Protein AF-A0A7H4M7G1-F1 (afdb_monomer_lite)

Structure (mmCIF, N/CA/C/O backbone):
data_AF-A0A7H4M7G1-F1
#
_entry.id   AF-A0A7H4M7G1-F1
#
loop_
_atom_site.group_PDB
_atom_site.id
_atom_site.type_symbol
_atom_site.label_atom_id
_atom_site.label_alt_id
_atom_site.label_comp_id
_atom_si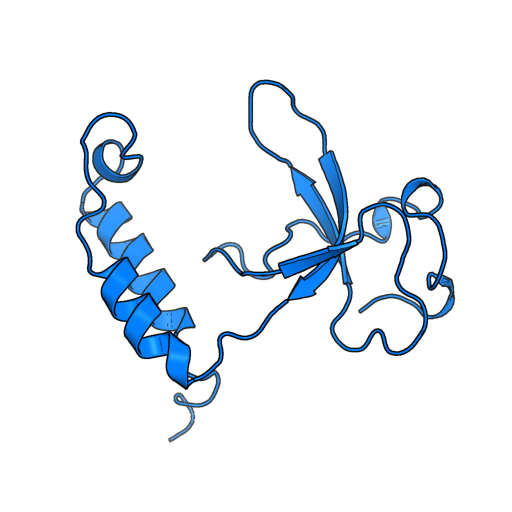te.label_asym_id
_atom_site.label_entity_id
_atom_site.label_seq_id
_atom_site.pdbx_PDB_ins_code
_atom_site.Cartn_x
_atom_site.Cartn_y
_atom_site.Cartn_z
_atom_site.occupancy
_atom_site.B_iso_or_equiv
_atom_site.auth_seq_id
_atom_site.auth_comp_id
_atom_site.auth_asym_id
_atom_site.auth_atom_id
_atom_site.pdbx_PDB_model_num
ATOM 1 N N . MET A 1 1 ? -8.731 -7.956 4.215 1.00 73.31 1 MET A N 1
ATOM 2 C CA . MET A 1 1 ? -10.017 -7.227 4.312 1.00 73.31 1 MET A CA 1
ATOM 3 C C . MET A 1 1 ? -10.217 -6.883 5.773 1.00 73.31 1 MET A C 1
ATOM 5 O O . MET A 1 1 ? -9.963 -7.746 6.606 1.00 73.31 1 MET A O 1
ATOM 9 N N . ILE A 1 2 ? -10.592 -5.646 6.093 1.00 82.50 2 ILE A N 1
ATOM 10 C CA . ILE A 1 2 ? -10.771 -5.217 7.488 1.00 82.50 2 ILE A CA 1
ATOM 11 C C . ILE A 1 2 ? -12.051 -5.833 8.062 1.00 82.50 2 ILE A C 1
ATOM 13 O O . ILE A 1 2 ? -13.092 -5.819 7.412 1.00 82.50 2 ILE A O 1
ATOM 17 N N . ALA A 1 3 ? -11.979 -6.382 9.275 1.00 83.50 3 ALA A N 1
ATOM 18 C CA . ALA A 1 3 ? -13.158 -6.924 9.942 1.00 83.50 3 ALA A CA 1
ATOM 19 C C . ALA A 1 3 ? -14.163 -5.801 10.293 1.00 83.50 3 ALA A C 1
ATOM 21 O O . ALA A 1 3 ? -13.731 -4.761 10.800 1.00 83.50 3 ALA A O 1
ATOM 22 N N . PRO A 1 4 ? -15.490 -6.018 10.149 1.00 78.19 4 PRO A N 1
ATOM 23 C CA . PRO A 1 4 ? -16.509 -4.989 10.389 1.00 78.19 4 PRO A CA 1
ATOM 24 C C . PRO A 1 4 ? -16.424 -4.289 11.753 1.00 78.19 4 PRO A C 1
ATOM 26 O O . PRO A 1 4 ? -16.718 -3.106 11.884 1.00 78.19 4 PRO A O 1
ATOM 29 N N . GLY A 1 5 ? -15.980 -5.003 12.789 1.00 82.56 5 GLY A N 1
ATOM 30 C CA . GLY A 1 5 ? -15.823 -4.453 14.137 1.00 82.56 5 GLY A CA 1
ATOM 31 C C . GLY A 1 5 ? -14.620 -3.524 14.331 1.00 82.56 5 GLY A C 1
ATOM 32 O O . GLY A 1 5 ? -14.398 -3.091 15.459 1.00 82.56 5 GLY A O 1
ATOM 33 N N . GLN A 1 6 ? -13.817 -3.259 13.296 1.00 83.62 6 GLN A N 1
ATOM 34 C CA . GLN A 1 6 ? -12.624 -2.405 13.378 1.00 83.62 6 GLN A CA 1
ATOM 35 C C . GLN A 1 6 ? -12.808 -1.027 12.722 1.00 83.62 6 GLN A C 1
ATOM 37 O O . GLN A 1 6 ? -11.956 -0.164 12.906 1.00 83.62 6 GLN A O 1
ATOM 42 N N . HIS A 1 7 ? -13.900 -0.788 11.986 1.00 87.88 7 HIS A N 1
ATOM 43 C CA . HIS A 1 7 ? -14.153 0.510 11.347 1.00 87.88 7 HIS A CA 1
ATOM 44 C C . HIS A 1 7 ? -14.235 1.649 12.365 1.00 87.88 7 HIS A C 1
ATOM 46 O O . HIS A 1 7 ? -14.811 1.493 13.441 1.00 87.88 7 HIS A O 1
ATOM 52 N N . GLY A 1 8 ? -13.633 2.791 12.029 1.00 88.88 8 GLY A N 1
ATOM 53 C CA . GLY A 1 8 ? -13.625 3.989 12.866 1.00 88.88 8 GLY A CA 1
ATOM 54 C C . GLY A 1 8 ? -12.721 3.925 14.096 1.00 88.88 8 GLY A C 1
ATOM 55 O O . GLY A 1 8 ? -12.558 4.944 14.764 1.00 88.88 8 GLY A O 1
ATOM 56 N N . LYS A 1 9 ? -12.118 2.772 14.412 1.00 92.50 9 LYS A N 1
ATOM 57 C CA . LYS A 1 9 ? -11.200 2.658 15.552 1.00 92.50 9 LYS A CA 1
ATOM 58 C C . LYS A 1 9 ? -9.874 3.345 15.277 1.00 92.50 9 LYS A C 1
ATOM 60 O O . LYS A 1 9 ? -9.424 3.374 14.129 1.00 92.50 9 LYS A O 1
ATOM 65 N N . ASN A 1 10 ? -9.222 3.824 16.336 1.00 95.00 10 ASN A N 1
ATOM 66 C CA . ASN A 1 10 ? -7.821 4.210 16.235 1.00 95.00 10 ASN A CA 1
ATOM 67 C C . ASN A 1 10 ? -6.973 2.965 16.000 1.00 95.00 10 ASN A C 1
ATOM 69 O O . ASN A 1 10 ? -7.229 1.915 16.589 1.00 95.00 10 ASN A O 1
ATOM 73 N N . LEU A 1 11 ? -5.945 3.093 15.171 1.00 93.31 11 LEU A N 1
ATOM 74 C CA . LEU A 1 11 ? -5.077 1.965 14.838 1.00 93.31 11 LEU A CA 1
ATOM 75 C C . LEU A 1 11 ? -4.344 1.419 16.066 1.00 93.31 11 LEU A C 1
ATOM 77 O O . LEU A 1 11 ? -4.256 0.208 16.213 1.00 93.31 11 LEU A O 1
ATOM 81 N N . GLN A 1 12 ? -3.934 2.299 16.984 1.00 92.31 12 GLN A N 1
ATOM 82 C CA . GLN A 1 12 ? -3.284 1.930 18.249 1.00 92.31 12 GLN A CA 1
ATOM 83 C C . GLN A 1 12 ? -4.154 1.045 19.164 1.00 92.31 12 GLN A C 1
ATOM 85 O O . GLN A 1 12 ? -3.631 0.371 20.045 1.00 92.31 12 GLN A O 1
ATOM 90 N N . ASP A 1 13 ? -5.480 1.066 18.978 1.00 94.25 13 ASP A N 1
ATOM 91 C CA . ASP A 1 13 ? -6.429 0.282 19.778 1.00 94.25 13 ASP A CA 1
ATOM 92 C C . ASP A 1 13 ? -6.697 -1.101 19.148 1.00 94.25 13 ASP A C 1
ATOM 94 O O . ASP A 1 13 ? -7.457 -1.911 19.692 1.00 94.25 13 ASP A O 1
ATOM 98 N N . ILE A 1 14 ? -6.127 -1.372 17.969 1.00 92.75 14 ILE A N 1
ATOM 99 C CA . ILE A 1 14 ? -6.297 -2.624 17.237 1.00 92.75 14 ILE A CA 1
ATOM 100 C C . ILE A 1 14 ? -5.107 -3.541 17.548 1.00 92.75 14 ILE A C 1
ATOM 102 O O . ILE A 1 14 ? -3.962 -3.114 17.423 1.00 92.75 14 ILE A O 1
ATOM 106 N N . PRO A 1 15 ? -5.343 -4.813 17.916 1.00 91.75 15 PRO A N 1
ATOM 107 C CA . PRO A 1 15 ? -4.256 -5.750 18.172 1.00 91.75 15 PRO A CA 1
ATOM 108 C C . PRO A 1 15 ? -3.362 -5.968 16.943 1.00 91.75 15 PRO A C 1
ATOM 110 O O . PRO A 1 15 ? -3.867 -6.117 15.830 1.00 91.75 15 PRO A O 1
ATOM 113 N N . GLU A 1 16 ? -2.049 -6.063 17.154 1.00 89.62 16 GLU A N 1
ATOM 114 C CA . GLU A 1 16 ? -1.039 -6.194 16.089 1.00 89.62 16 GLU A CA 1
ATOM 115 C C . GLU A 1 16 ? -1.292 -7.388 15.160 1.00 89.62 16 GLU A C 1
ATOM 117 O O . GLU A 1 16 ? -1.105 -7.286 13.952 1.00 89.62 16 GLU A O 1
ATOM 122 N N . GLN A 1 17 ? -1.827 -8.495 15.683 1.00 90.81 17 GLN A N 1
ATOM 123 C CA . GLN A 1 17 ? -2.177 -9.680 14.891 1.00 90.81 17 GLN A CA 1
ATOM 124 C C . GLN A 1 17 ? -3.283 -9.444 13.848 1.00 90.81 17 GLN A C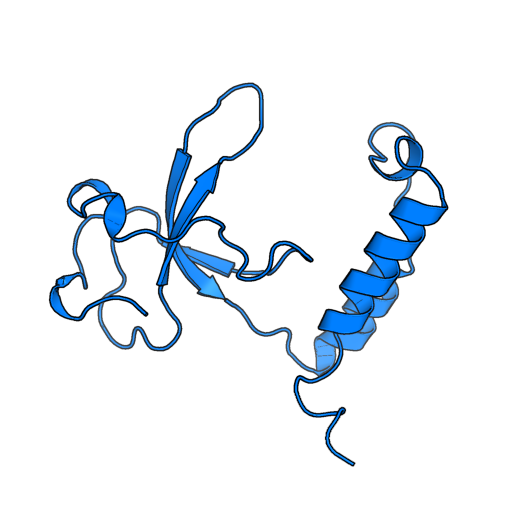 1
ATOM 126 O O . GLN A 1 17 ? -3.571 -10.328 13.045 1.00 90.81 17 GLN A O 1
ATOM 131 N N . CYS A 1 18 ? -3.965 -8.296 13.888 1.00 91.56 18 CYS A N 1
ATOM 132 C CA . CYS A 1 18 ? -4.926 -7.902 12.862 1.00 91.56 18 CYS A CA 1
ATOM 133 C C . CYS A 1 18 ? -4.267 -7.223 11.652 1.00 91.56 18 CYS A C 1
ATOM 135 O O . CYS A 1 18 ? -4.978 -6.951 10.684 1.00 91.56 18 CYS A O 1
ATOM 137 N N . PHE A 1 19 ? -2.967 -6.921 11.707 1.00 92.19 19 PHE A N 1
ATOM 138 C CA . PHE A 1 19 ? -2.228 -6.245 10.647 1.00 92.19 19 PHE A CA 1
ATOM 139 C C . PHE A 1 19 ? -1.404 -7.250 9.844 1.00 92.19 19 PHE A C 1
ATOM 141 O O . PHE A 1 19 ? -0.581 -7.981 10.391 1.00 92.19 19 PHE A O 1
ATOM 148 N N . ASP A 1 20 ? -1.598 -7.245 8.527 1.00 90.88 20 ASP A N 1
ATOM 149 C CA . ASP A 1 20 ? -0.749 -8.002 7.610 1.00 90.88 20 ASP A CA 1
ATOM 150 C C . ASP A 1 20 ? 0.578 -7.255 7.396 1.00 90.88 20 ASP A C 1
ATOM 152 O O . ASP A 1 20 ? 0.605 -6.023 7.355 1.00 90.88 20 ASP A O 1
ATOM 156 N N . TYR A 1 21 ? 1.688 -7.971 7.222 1.00 87.69 21 TYR A N 1
ATOM 157 C CA . TYR A 1 21 ? 2.959 -7.321 6.894 1.00 87.69 21 TYR A CA 1
ATOM 158 C C . TYR A 1 21 ? 2.963 -6.784 5.455 1.00 87.69 21 TYR A C 1
ATOM 160 O O . TYR A 1 21 ? 2.416 -7.413 4.548 1.00 87.69 21 TYR A O 1
ATOM 168 N N . GLY A 1 22 ? 3.612 -5.637 5.255 1.00 86.94 22 GLY A N 1
ATOM 169 C CA . GLY A 1 22 ? 3.816 -5.002 3.958 1.00 86.94 22 GLY A CA 1
ATOM 170 C C . GLY A 1 22 ? 2.667 -4.077 3.572 1.00 86.94 22 GLY A C 1
ATOM 171 O O . GLY A 1 22 ? 1.499 -4.448 3.701 1.00 86.94 22 GLY A O 1
ATOM 172 N N . PHE A 1 23 ? 2.962 -2.876 3.068 1.00 86.69 23 PHE A N 1
ATOM 173 C CA . PHE A 1 23 ? 1.962 -2.008 2.411 1.00 86.69 23 PHE A CA 1
ATOM 174 C C . PHE A 1 23 ? 1.666 -2.443 0.974 1.00 86.69 23 PHE A C 1
ATOM 176 O O . PHE A 1 23 ? 0.544 -2.256 0.493 1.00 86.69 23 PHE A O 1
ATOM 183 N N . ASP A 1 24 ? 2.590 -3.183 0.379 1.00 79.62 24 ASP A N 1
ATOM 184 C CA . ASP A 1 24 ? 2.424 -3.867 -0.895 1.00 79.62 24 ASP A CA 1
ATOM 185 C C . ASP A 1 24 ? 1.960 -5.310 -0.654 1.00 79.62 24 ASP A C 1
ATOM 187 O O . ASP A 1 24 ? 2.296 -5.926 0.359 1.00 79.62 24 ASP A O 1
ATOM 191 N N . ARG A 1 25 ? 1.126 -5.859 -1.546 1.00 68.50 25 ARG A N 1
ATOM 192 C CA . ARG A 1 25 ? 0.574 -7.220 -1.370 1.00 68.50 25 ARG A CA 1
ATOM 193 C C . ARG A 1 25 ? 1.496 -8.345 -1.825 1.00 68.50 25 ARG A C 1
ATOM 195 O O . ARG A 1 25 ? 1.218 -9.497 -1.501 1.00 68.50 25 ARG A O 1
ATOM 202 N N . GLU A 1 26 ? 2.515 -8.048 -2.620 1.00 62.50 26 GLU A N 1
ATOM 203 C CA . GLU A 1 26 ? 3.450 -9.052 -3.117 1.00 62.50 26 GLU A CA 1
ATOM 204 C C . GLU A 1 26 ? 4.878 -8.585 -2.858 1.00 62.50 26 GLU A C 1
ATOM 206 O O . GLU A 1 26 ? 5.216 -7.464 -3.227 1.00 62.50 26 GLU A O 1
ATOM 211 N N . ASP A 1 27 ? 5.722 -9.481 -2.328 1.00 56.12 27 ASP A N 1
ATOM 212 C CA . ASP A 1 27 ? 7.176 -9.309 -2.098 1.00 56.12 27 ASP A CA 1
ATOM 213 C C . ASP A 1 27 ? 7.987 -9.051 -3.380 1.00 56.12 27 ASP A C 1
ATOM 215 O O . ASP A 1 27 ? 9.195 -9.273 -3.444 1.00 56.12 27 ASP A O 1
ATOM 219 N N . ARG A 1 28 ? 7.310 -8.676 -4.461 1.00 52.84 28 ARG A N 1
ATOM 220 C CA . ARG A 1 28 ? 7.891 -8.564 -5.779 1.00 52.84 28 ARG A CA 1
ATOM 221 C C . ARG A 1 28 ? 8.042 -7.104 -6.182 1.00 52.84 28 ARG A C 1
ATOM 223 O O . ARG A 1 28 ? 9.137 -6.779 -6.607 1.00 52.84 28 ARG A O 1
ATOM 230 N N . TRP A 1 29 ? 7.045 -6.219 -6.012 1.00 57.44 29 TRP A N 1
ATOM 231 C CA . TRP A 1 29 ? 7.092 -4.867 -6.613 1.00 57.44 29 TRP A CA 1
ATOM 232 C C . TRP A 1 29 ? 6.343 -3.788 -5.808 1.00 57.44 29 TRP A C 1
ATOM 234 O O . TRP A 1 29 ? 5.322 -4.110 -5.202 1.00 57.44 29 TRP A O 1
ATOM 244 N N . PRO A 1 30 ? 6.789 -2.514 -5.863 1.00 63.69 30 PRO A N 1
ATOM 245 C CA . PRO A 1 30 ? 6.148 -1.404 -5.156 1.00 63.69 30 PRO A CA 1
ATOM 246 C C . PRO A 1 30 ? 4.763 -1.071 -5.732 1.00 63.69 30 PRO A C 1
ATOM 248 O O . PRO A 1 30 ? 4.584 -1.006 -6.953 1.00 63.69 30 PRO A O 1
ATOM 251 N N . GLU A 1 31 ? 3.793 -0.809 -4.858 1.00 73.75 31 GLU A N 1
ATOM 252 C CA . GLU A 1 31 ? 2.422 -0.429 -5.195 1.00 73.75 31 GLU A CA 1
ATOM 253 C C . GLU A 1 31 ? 2.100 0.970 -4.642 1.00 73.75 31 GLU A C 1
ATOM 255 O O . GLU A 1 31 ? 2.579 1.393 -3.590 1.00 73.75 31 GLU A O 1
ATOM 260 N N . LEU A 1 32 ? 1.274 1.736 -5.364 1.00 78.69 32 LEU A N 1
ATOM 261 C CA . LEU A 1 32 ? 0.756 2.991 -4.825 1.00 78.69 32 LEU A CA 1
ATOM 262 C C . LEU A 1 32 ? -0.421 2.681 -3.898 1.00 78.69 32 LEU A C 1
ATOM 264 O O . LEU A 1 32 ? -1.390 2.045 -4.312 1.00 78.69 32 LEU A O 1
ATOM 268 N N . VAL A 1 33 ? -0.378 3.191 -2.668 1.00 86.19 33 VAL A N 1
ATOM 269 C CA . VAL A 1 33 ? -1.440 2.982 -1.677 1.00 86.19 33 VAL A CA 1
ATOM 270 C C . VAL A 1 33 ? -1.938 4.303 -1.094 1.00 86.19 33 VAL A C 1
ATOM 272 O O . VAL A 1 33 ? -1.171 5.248 -0.910 1.00 86.19 33 VAL A O 1
ATOM 275 N N . LEU A 1 34 ? -3.226 4.365 -0.751 1.00 88.88 34 LEU A N 1
ATOM 276 C CA . LEU A 1 34 ? -3.725 5.330 0.230 1.00 88.88 34 LEU A CA 1
ATOM 277 C C . LEU A 1 34 ? -3.571 4.723 1.617 1.00 88.88 34 LEU A C 1
ATOM 279 O O . LEU A 1 34 ? -4.044 3.614 1.844 1.00 88.88 34 LEU A O 1
ATOM 283 N N . ALA A 1 35 ? -2.959 5.456 2.543 1.00 90.69 35 ALA A N 1
ATOM 284 C CA . ALA A 1 35 ? -2.770 5.020 3.920 1.00 90.69 35 ALA A CA 1
ATOM 285 C C . ALA A 1 35 ? -3.477 5.981 4.884 1.00 90.69 35 ALA A C 1
ATOM 287 O O . ALA A 1 35 ? -3.179 7.174 4.917 1.00 90.69 35 ALA A O 1
ATOM 288 N N . SER A 1 36 ? -4.401 5.454 5.685 1.00 92.25 36 SER A N 1
ATOM 289 C CA . SER A 1 36 ? -4.914 6.130 6.875 1.00 92.25 36 SER A CA 1
ATOM 290 C C . SER A 1 36 ? -4.134 5.634 8.081 1.00 92.25 36 SER A C 1
ATOM 292 O O . SER A 1 36 ? -4.078 4.431 8.326 1.00 92.25 36 SER A O 1
ATOM 294 N N . THR A 1 37 ? -3.529 6.557 8.820 1.00 91.56 37 THR A N 1
ATOM 295 C CA . THR A 1 37 ? -2.493 6.263 9.826 1.00 91.56 37 THR A CA 1
ATOM 296 C C . THR A 1 37 ? -2.942 6.532 11.257 1.00 91.56 37 THR A C 1
ATOM 298 O O . THR A 1 37 ? -2.194 6.306 12.201 1.00 91.56 37 THR A O 1
ATOM 301 N N . VAL A 1 38 ? -4.169 7.025 11.427 1.00 93.00 38 VAL A N 1
ATOM 302 C CA . VAL A 1 38 ? -4.731 7.366 12.739 1.00 93.00 38 VAL A CA 1
ATOM 303 C C . VAL A 1 38 ? -5.916 6.466 13.043 1.00 93.00 38 VAL A C 1
ATOM 305 O O . VAL A 1 38 ? -5.951 5.819 14.086 1.00 93.00 38 VAL A O 1
ATOM 308 N N . THR A 1 39 ? -6.869 6.383 12.114 1.00 94.38 39 THR A N 1
ATOM 309 C CA . THR A 1 39 ? -8.093 5.595 12.272 1.00 94.38 39 THR A CA 1
ATOM 310 C C . THR A 1 39 ? -8.363 4.711 11.066 1.00 94.38 39 THR A C 1
ATOM 312 O O . THR A 1 39 ? -7.954 5.009 9.940 1.00 94.38 39 THR A O 1
ATOM 315 N N . VAL A 1 40 ? -9.102 3.629 11.284 1.00 92.50 40 VAL A N 1
ATOM 316 C CA . VAL A 1 40 ? -9.702 2.865 10.190 1.00 92.50 40 VAL A CA 1
ATOM 317 C C . VAL A 1 40 ? -10.811 3.711 9.557 1.00 92.50 40 VAL A C 1
ATOM 319 O O . VAL A 1 40 ? -11.709 4.143 10.284 1.00 92.50 40 VAL A O 1
ATOM 322 N N . PRO A 1 41 ? -10.807 3.932 8.230 1.00 90.44 41 PRO A N 1
ATOM 323 C CA . PRO A 1 41 ? -11.854 4.699 7.566 1.00 90.44 41 PRO A CA 1
ATOM 324 C C . PRO A 1 41 ? -13.259 4.171 7.871 1.00 90.44 41 PRO A C 1
ATOM 326 O O . PRO A 1 41 ? -13.496 2.961 7.929 1.00 90.44 41 PRO A O 1
ATOM 329 N N . ASN A 1 42 ? -14.196 5.103 8.042 1.00 86.25 42 ASN A N 1
ATOM 330 C CA . ASN A 1 42 ? -15.621 4.808 8.148 1.00 86.25 42 ASN A CA 1
ATOM 331 C C . ASN A 1 42 ? -16.246 4.680 6.750 1.00 86.25 42 ASN A C 1
ATOM 333 O O . ASN A 1 42 ? -15.858 5.394 5.827 1.00 86.25 42 ASN A O 1
ATOM 337 N N . GLY A 1 43 ? -17.266 3.830 6.610 1.00 79.25 43 GLY A N 1
ATOM 338 C CA . GLY A 1 43 ? -18.042 3.697 5.371 1.00 79.25 43 GLY A CA 1
ATOM 339 C C . GLY A 1 43 ? -17.607 2.520 4.497 1.00 79.25 43 GLY A C 1
ATOM 340 O O . GLY A 1 43 ? -17.349 1.435 5.016 1.00 79.25 43 GLY A O 1
ATOM 341 N N . ASN A 1 44 ? -17.581 2.711 3.170 1.00 75.50 44 ASN A N 1
ATOM 342 C CA . ASN A 1 44 ? -17.182 1.648 2.247 1.00 75.50 44 ASN A CA 1
ATOM 343 C C . ASN A 1 44 ? -15.675 1.387 2.366 1.00 75.50 44 ASN A C 1
ATOM 345 O O . ASN A 1 44 ? -14.852 2.205 1.954 1.00 75.50 44 ASN A O 1
ATOM 349 N N . THR A 1 45 ? -15.340 0.232 2.926 1.00 77.88 45 THR A N 1
ATOM 350 C CA . THR A 1 45 ? -13.965 -0.227 3.132 1.00 77.88 45 THR A CA 1
ATOM 351 C C . THR A 1 45 ? -13.602 -1.400 2.229 1.00 77.88 45 THR A C 1
ATOM 353 O O . THR A 1 45 ? -12.601 -2.081 2.465 1.00 77.88 45 THR A O 1
ATOM 356 N N . ASP A 1 46 ? -14.371 -1.619 1.161 1.00 82.31 46 ASP A N 1
ATOM 357 C CA . ASP A 1 46 ? -14.030 -2.587 0.128 1.00 82.31 46 ASP A CA 1
ATOM 358 C C . ASP A 1 46 ? -12.617 -2.309 -0.398 1.00 82.31 46 ASP A C 1
ATOM 360 O O . ASP A 1 46 ? -12.267 -1.191 -0.778 1.00 82.31 46 ASP A O 1
ATOM 364 N N . GLY A 1 47 ? -11.772 -3.339 -0.366 1.00 85.31 47 GLY A N 1
ATOM 365 C CA . GLY A 1 47 ? -10.369 -3.247 -0.772 1.00 85.31 47 GLY A CA 1
ATOM 366 C C . GLY A 1 47 ? -9.406 -2.716 0.295 1.00 85.31 47 GLY A C 1
ATOM 367 O O . GLY A 1 47 ? -8.202 -2.927 0.148 1.00 85.31 47 GLY A O 1
ATOM 368 N N . TRP A 1 48 ? -9.890 -2.118 1.391 1.00 91.81 48 TRP A N 1
ATOM 369 C CA . TRP A 1 48 ? -9.025 -1.723 2.502 1.00 91.81 48 TRP A CA 1
ATOM 370 C C . TRP A 1 48 ? -8.543 -2.944 3.294 1.00 91.81 48 TRP A C 1
ATOM 372 O O . TRP A 1 48 ? -9.228 -3.970 3.444 1.00 91.81 48 TRP A O 1
ATOM 382 N N . ARG A 1 49 ? -7.350 -2.816 3.863 1.00 92.75 49 ARG A N 1
ATOM 383 C CA . ARG A 1 49 ? -6.763 -3.790 4.786 1.00 92.75 49 ARG A CA 1
ATOM 384 C C . ARG A 1 49 ? -5.967 -3.088 5.874 1.00 92.75 49 ARG A C 1
ATOM 386 O O . ARG A 1 49 ? -5.570 -1.943 5.706 1.00 92.75 49 ARG A O 1
ATOM 393 N N . LEU A 1 50 ? -5.737 -3.786 6.974 1.00 93.94 50 LEU A N 1
ATOM 394 C CA . LEU A 1 50 ? -4.812 -3.350 8.009 1.00 93.94 50 LEU A CA 1
ATOM 395 C C . LEU A 1 50 ? -3.429 -3.878 7.648 1.00 93.94 50 LEU A C 1
ATOM 397 O O . LEU A 1 50 ? -3.290 -5.057 7.323 1.00 93.94 50 LEU A O 1
ATOM 401 N N . ALA A 1 51 ? -2.436 -3.001 7.657 1.00 93.06 51 ALA A N 1
ATOM 402 C CA . ALA A 1 51 ? -1.078 -3.336 7.280 1.00 93.06 51 ALA A CA 1
ATOM 403 C C . ALA A 1 51 ? -0.060 -2.723 8.239 1.00 93.06 51 ALA A C 1
ATOM 405 O O . ALA A 1 51 ? -0.263 -1.608 8.724 1.00 93.06 51 ALA A O 1
ATOM 406 N N . THR A 1 52 ? 1.038 -3.430 8.473 1.00 92.31 52 THR A N 1
ATOM 407 C CA . THR A 1 52 ? 2.228 -2.897 9.137 1.00 92.31 52 THR A CA 1
ATOM 408 C C . THR A 1 52 ? 3.402 -2.918 8.166 1.00 92.31 52 THR A C 1
ATOM 410 O O . THR A 1 52 ? 3.594 -3.891 7.438 1.00 92.31 52 THR A O 1
ATOM 413 N N . GLN A 1 53 ? 4.177 -1.840 8.122 1.00 87.00 53 GLN A N 1
ATOM 414 C CA . GLN A 1 53 ? 5.381 -1.748 7.304 1.00 87.00 53 GLN A CA 1
ATOM 415 C C . GLN A 1 53 ? 6.570 -1.395 8.186 1.00 87.00 53 GLN A C 1
ATOM 417 O O . GLN A 1 53 ? 6.532 -0.422 8.941 1.00 87.00 53 GLN A O 1
ATOM 422 N N . SER A 1 54 ? 7.660 -2.147 8.045 1.00 81.94 54 SER A N 1
ATOM 423 C CA . SER A 1 54 ? 8.954 -1.703 8.554 1.00 81.94 54 SER A CA 1
ATOM 424 C C . SER A 1 54 ? 9.513 -0.666 7.583 1.00 81.94 54 SER A C 1
ATOM 426 O O . SER A 1 54 ? 9.880 -0.994 6.452 1.00 81.94 54 SER A O 1
ATOM 428 N N . CYS A 1 55 ? 9.567 0.592 8.007 1.00 72.12 55 CYS A N 1
ATOM 429 C CA . CYS A 1 55 ? 10.261 1.640 7.270 1.00 72.12 55 CYS A CA 1
ATOM 430 C C . CYS A 1 55 ? 11.758 1.523 7.592 1.00 72.12 55 CYS A C 1
ATOM 432 O O . CYS A 1 55 ? 12.228 2.046 8.601 1.00 72.12 55 CYS A O 1
ATOM 434 N N . GLY A 1 56 ? 12.501 0.760 6.787 1.00 56.38 56 GLY A N 1
ATOM 435 C CA . GLY A 1 56 ? 13.940 0.568 6.987 1.00 56.38 56 GLY A CA 1
ATOM 436 C C . GLY A 1 56 ? 14.714 1.887 6.857 1.00 56.38 56 GLY A C 1
ATOM 437 O O . GLY A 1 56 ? 14.643 2.548 5.825 1.00 56.38 56 GLY A O 1
ATOM 438 N N . GLY A 1 57 ? 15.452 2.271 7.906 1.00 59.53 57 GLY A N 1
ATOM 439 C CA . GLY A 1 57 ? 16.251 3.500 7.982 1.00 59.53 57 GLY A CA 1
ATOM 440 C C . GLY A 1 57 ? 16.790 3.761 9.398 1.00 59.53 57 GLY A C 1
ATOM 441 O O . GLY A 1 57 ? 16.601 2.949 10.300 1.00 59.53 57 GLY A O 1
ATOM 442 N N . PHE A 1 58 ? 17.452 4.906 9.614 1.00 45.66 58 PHE A N 1
ATOM 443 C CA . PHE A 1 58 ? 18.056 5.285 10.911 1.00 45.66 58 PHE A CA 1
ATOM 444 C C . PHE A 1 58 ? 17.042 5.461 12.062 1.00 45.66 58 PHE A C 1
ATOM 446 O O . PHE A 1 58 ? 17.432 5.498 13.226 1.00 45.66 58 PHE A O 1
ATOM 453 N N . SER A 1 59 ? 15.747 5.547 11.753 1.00 46.28 59 SER A N 1
ATOM 454 C CA . SER A 1 59 ? 14.645 5.571 12.716 1.00 46.28 59 SER A CA 1
ATOM 455 C C . SER A 1 59 ? 13.721 4.385 12.444 1.00 46.28 59 SER A C 1
ATOM 457 O O . SER A 1 59 ? 12.730 4.507 11.726 1.00 46.28 59 SER A O 1
ATOM 459 N N . CYS A 1 60 ? 14.089 3.217 12.962 1.00 51.22 60 CYS A N 1
ATOM 460 C CA . CYS A 1 60 ? 13.290 2.008 12.823 1.00 51.22 60 CYS A CA 1
ATOM 461 C C . CYS A 1 60 ? 12.036 2.130 13.701 1.00 51.22 60 CYS A C 1
ATOM 463 O O . CYS A 1 60 ? 12.115 1.932 14.910 1.00 51.22 60 CYS A O 1
ATOM 465 N N . ASN A 1 61 ? 10.902 2.476 13.093 1.00 71.50 61 ASN A N 1
ATOM 466 C CA . ASN A 1 61 ? 9.580 2.316 13.688 1.00 71.50 61 ASN A CA 1
ATOM 467 C C . ASN A 1 61 ? 8.738 1.493 12.713 1.00 71.50 61 ASN A C 1
ATOM 469 O O . ASN A 1 61 ? 8.674 1.806 11.520 1.00 71.50 61 ASN A O 1
ATOM 473 N N . GLU A 1 62 ? 8.109 0.435 13.217 1.00 82.50 62 GLU A N 1
ATOM 474 C CA . GLU A 1 62 ? 7.009 -0.205 12.506 1.00 82.50 62 GLU A CA 1
ATOM 475 C C . GLU A 1 62 ? 5.859 0.789 12.383 1.00 82.50 62 GLU A C 1
ATOM 477 O O . GLU A 1 62 ? 5.566 1.548 13.313 1.00 82.50 62 GLU A O 1
ATOM 482 N N . PHE A 1 63 ? 5.229 0.814 11.215 1.00 87.69 63 PHE A N 1
ATOM 483 C CA . PHE A 1 63 ? 4.182 1.770 10.922 1.00 87.69 63 PHE A CA 1
ATOM 484 C C . PHE A 1 63 ? 2.900 1.055 10.522 1.00 87.69 63 PHE A C 1
ATOM 486 O O . PHE A 1 63 ? 2.826 0.411 9.475 1.00 87.69 63 PHE A O 1
ATOM 493 N N . GLN A 1 64 ? 1.887 1.185 11.374 1.00 92.50 64 GLN A N 1
ATOM 494 C CA . GLN A 1 64 ? 0.567 0.608 11.171 1.00 92.50 64 GLN A CA 1
ATOM 495 C C . GLN A 1 64 ? -0.337 1.580 10.413 1.00 92.50 64 GLN A C 1
ATOM 497 O O . GLN A 1 64 ? -0.422 2.765 10.739 1.00 92.50 64 GLN A O 1
ATOM 502 N N . ALA A 1 65 ? -1.050 1.068 9.416 1.00 93.94 65 ALA A N 1
ATOM 503 C CA . ALA A 1 65 ? -2.018 1.828 8.641 1.00 93.94 65 ALA A CA 1
ATOM 504 C C . ALA A 1 65 ? -3.196 0.950 8.209 1.00 93.94 65 ALA A C 1
ATOM 506 O O . ALA A 1 65 ? -3.059 -0.251 7.972 1.00 93.94 65 ALA A O 1
ATOM 507 N N . ALA A 1 66 ? -4.360 1.569 8.031 1.00 94.44 66 ALA A N 1
ATOM 508 C CA . ALA A 1 66 ? -5.343 1.039 7.101 1.00 94.44 66 ALA A CA 1
ATOM 509 C C . ALA A 1 66 ? -4.913 1.472 5.695 1.00 94.44 66 ALA A C 1
ATOM 511 O O . ALA A 1 66 ? -4.752 2.667 5.454 1.00 94.44 66 ALA A O 1
ATOM 512 N N . VAL A 1 67 ? -4.716 0.528 4.778 1.00 92.94 67 VAL A N 1
ATOM 513 C CA . VAL A 1 67 ? -4.232 0.800 3.421 1.00 92.94 67 VAL A CA 1
ATOM 514 C C . VAL A 1 67 ? -5.237 0.357 2.365 1.00 92.94 67 VAL A C 1
ATOM 516 O O . VAL A 1 67 ? -5.864 -0.698 2.494 1.00 92.94 67 VAL A O 1
ATOM 519 N N . LEU A 1 68 ? -5.366 1.158 1.310 1.00 90.69 68 LEU A N 1
ATOM 520 C CA . LEU A 1 68 ? -6.115 0.847 0.098 1.00 90.69 68 LEU A CA 1
ATOM 521 C C . LEU A 1 68 ? -5.160 0.885 -1.101 1.00 90.69 68 LEU A C 1
ATOM 523 O O . LEU A 1 68 ? -4.673 1.967 -1.444 1.00 90.69 68 LEU A O 1
ATOM 527 N N . PRO A 1 69 ? -4.917 -0.258 -1.761 1.00 86.38 69 PRO A N 1
ATOM 528 C CA . PRO A 1 69 ? -4.175 -0.295 -3.012 1.00 86.38 69 PRO A CA 1
ATOM 529 C C . PRO A 1 69 ? -4.865 0.525 -4.102 1.00 86.38 69 PRO A C 1
ATOM 531 O O . PRO A 1 69 ? -6.074 0.397 -4.319 1.00 86.38 69 PRO A O 1
ATOM 534 N N . LEU A 1 70 ? -4.100 1.366 -4.795 1.00 84.00 70 LEU A N 1
ATOM 535 C CA . LEU A 1 70 ? -4.595 2.174 -5.898 1.00 84.00 70 LEU A CA 1
ATOM 536 C C . LEU A 1 70 ? -4.244 1.510 -7.231 1.00 84.00 70 LEU A C 1
ATOM 538 O O . LEU A 1 70 ? -3.074 1.489 -7.619 1.00 84.00 70 LEU A O 1
ATOM 542 N N . PRO A 1 71 ? -5.238 1.006 -7.986 1.00 76.81 71 PRO A N 1
ATOM 543 C CA . PRO A 1 71 ? -4.963 0.451 -9.296 1.00 76.81 71 PRO A CA 1
ATOM 544 C C . PRO A 1 71 ? -4.463 1.551 -10.233 1.00 76.81 71 PRO A C 1
ATOM 546 O O . PRO A 1 71 ? -5.084 2.607 -10.383 1.00 76.81 71 PRO A O 1
ATOM 549 N N . VAL A 1 72 ? -3.364 1.269 -10.930 1.00 73.06 72 VAL A N 1
ATOM 550 C CA . VAL A 1 72 ? -2.877 2.127 -12.009 1.00 73.06 72 VAL A CA 1
ATOM 551 C C . VAL A 1 72 ? -3.928 2.178 -13.117 1.00 73.06 72 VAL A C 1
ATOM 553 O O . VAL A 1 72 ? -4.271 1.153 -13.732 1.00 73.06 72 VAL A O 1
ATOM 556 N N . ARG A 1 73 ? -4.426 3.390 -13.387 1.00 75.25 73 ARG A N 1
ATOM 557 C CA . ARG A 1 73 ? -5.382 3.637 -14.470 1.00 75.25 73 ARG A CA 1
ATOM 558 C C . ARG A 1 73 ? -4.748 3.249 -15.813 1.00 75.25 73 ARG A C 1
ATOM 560 O O . ARG A 1 73 ? -3.567 3.542 -16.012 1.00 75.25 73 ARG A O 1
ATOM 567 N N . PRO A 1 74 ? -5.478 2.596 -16.735 1.00 74.31 74 PRO A N 1
ATOM 568 C CA . PRO A 1 74 ? -4.915 2.130 -18.003 1.00 74.31 74 PRO A CA 1
ATOM 569 C C . PRO A 1 74 ? -4.156 3.203 -18.790 1.00 74.31 74 PRO A C 1
ATOM 571 O O . PRO A 1 74 ? -3.091 2.917 -19.330 1.00 74.31 74 PRO A O 1
ATOM 574 N N . GLU A 1 75 ? -4.651 4.440 -18.795 1.00 77.88 75 GLU A N 1
ATOM 575 C CA . GLU A 1 75 ? -4.024 5.574 -19.478 1.00 77.88 75 GLU A CA 1
ATOM 576 C C . GLU A 1 75 ? -2.648 5.958 -18.913 1.00 77.88 75 GLU A C 1
ATOM 578 O O . GLU A 1 75 ? -1.812 6.476 -19.648 1.00 77.88 75 GLU A O 1
ATOM 583 N N . MET A 1 76 ? -2.381 5.655 -17.638 1.00 76.62 76 MET A N 1
ATOM 584 C CA . MET A 1 76 ? -1.101 5.944 -16.986 1.00 76.62 76 MET A CA 1
ATOM 585 C C . MET A 1 76 ? -0.057 4.849 -17.222 1.00 76.62 76 MET A C 1
ATOM 587 O O . MET A 1 76 ? 1.121 5.077 -16.967 1.00 76.62 76 MET A O 1
ATOM 591 N N . ARG A 1 77 ? -0.449 3.670 -17.728 1.00 72.81 77 ARG A N 1
ATOM 592 C CA . ARG A 1 77 ? 0.464 2.521 -17.880 1.00 72.81 77 ARG A CA 1
ATOM 593 C C . ARG A 1 77 ? 1.617 2.830 -18.822 1.00 72.81 77 ARG A C 1
ATOM 595 O O . ARG A 1 77 ? 2.757 2.662 -18.423 1.00 72.81 77 ARG A O 1
ATOM 602 N N . ARG A 1 78 ? 1.333 3.390 -20.004 1.00 73.56 78 ARG A N 1
ATOM 603 C CA . ARG A 1 78 ? 2.379 3.783 -20.968 1.00 73.56 78 ARG A CA 1
ATOM 604 C C . ARG A 1 78 ? 3.353 4.814 -20.402 1.00 73.56 78 ARG A C 1
ATOM 606 O O . ARG A 1 78 ? 4.538 4.775 -20.708 1.00 73.56 78 ARG A O 1
ATOM 613 N N . PHE A 1 79 ? 2.855 5.736 -19.579 1.00 78.94 79 PHE A N 1
ATOM 614 C CA . PHE A 1 79 ? 3.703 6.728 -18.924 1.00 78.94 79 PHE A CA 1
ATOM 615 C C . PHE A 1 79 ? 4.623 6.068 -17.892 1.00 78.94 79 PHE A C 1
ATOM 617 O O . PHE A 1 79 ? 5.816 6.333 -17.884 1.00 78.94 79 PHE A O 1
ATOM 624 N N . LEU A 1 80 ? 4.093 5.157 -17.073 1.00 73.81 80 LEU A N 1
ATOM 625 C CA . LEU A 1 80 ? 4.892 4.401 -16.107 1.00 73.81 80 LEU A CA 1
ATOM 626 C C . LEU A 1 80 ? 5.888 3.442 -16.776 1.00 73.81 80 LEU A C 1
ATOM 628 O O . LEU A 1 80 ? 6.997 3.294 -16.278 1.00 73.81 80 LEU A O 1
ATOM 632 N N . GLU A 1 81 ? 5.529 2.830 -17.909 1.00 72.44 81 GLU A N 1
ATOM 633 C CA . GLU A 1 81 ? 6.456 2.055 -18.748 1.00 72.44 81 GLU A CA 1
ATOM 634 C C . GLU A 1 81 ? 7.610 2.941 -19.221 1.00 72.44 81 GLU A C 1
ATOM 636 O O . GLU A 1 81 ? 8.765 2.571 -19.047 1.00 72.44 81 GLU A O 1
ATOM 641 N N . THR A 1 82 ? 7.301 4.144 -19.719 1.00 71.81 82 THR A N 1
ATOM 642 C CA . THR A 1 82 ? 8.315 5.124 -20.145 1.00 71.81 82 THR A CA 1
ATOM 643 C C . THR A 1 82 ? 9.233 5.500 -18.984 1.00 71.81 82 THR A C 1
ATOM 645 O O . THR A 1 82 ? 10.444 5.418 -19.119 1.00 71.81 82 THR A O 1
ATOM 648 N N . VAL A 1 83 ? 8.671 5.828 -17.819 1.00 73.50 83 VAL A N 1
ATOM 649 C CA . VAL A 1 83 ? 9.432 6.176 -16.609 1.00 73.50 83 VAL A CA 1
ATOM 650 C C . VAL A 1 83 ? 10.315 5.014 -16.137 1.00 73.50 83 VAL A C 1
ATOM 652 O O . VAL A 1 83 ? 11.442 5.234 -15.721 1.00 73.50 83 VAL A O 1
ATOM 655 N N . ALA A 1 84 ? 9.856 3.765 -16.225 1.00 68.88 84 ALA A N 1
ATOM 656 C CA . ALA A 1 84 ? 10.687 2.598 -15.909 1.00 68.88 84 ALA A CA 1
ATOM 657 C C . ALA A 1 84 ? 11.751 2.295 -16.974 1.00 68.88 84 ALA A C 1
ATOM 659 O O . ALA A 1 84 ? 12.724 1.576 -16.717 1.00 68.88 84 ALA A O 1
ATOM 660 N N . GLU A 1 85 ? 11.543 2.774 -18.196 1.00 67.94 85 GLU A N 1
ATOM 661 C CA . GLU A 1 85 ? 12.517 2.705 -19.274 1.00 67.94 85 GLU A CA 1
ATOM 662 C C . GLU A 1 85 ? 13.541 3.837 -19.228 1.00 67.94 85 GLU A C 1
ATOM 664 O O . GLU A 1 85 ? 14.642 3.639 -19.745 1.00 67.94 85 GLU A O 1
ATOM 669 N N . GLU A 1 86 ? 13.220 4.957 -18.578 1.00 68.88 86 GLU A N 1
ATOM 670 C CA . GLU A 1 86 ? 14.143 6.062 -18.350 1.00 68.88 86 GLU A CA 1
ATOM 671 C C . GLU A 1 86 ? 15.350 5.608 -17.516 1.00 68.88 86 GLU A C 1
ATOM 673 O O . GLU A 1 86 ? 15.236 4.908 -16.506 1.00 68.88 86 GLU A O 1
ATOM 678 N N . GLU A 1 87 ? 16.542 6.021 -17.949 1.00 61.12 87 GLU A N 1
ATOM 679 C CA . GLU A 1 87 ? 17.747 5.916 -17.133 1.00 61.12 87 GLU A CA 1
ATOM 680 C C . GLU A 1 87 ? 17.624 6.915 -15.981 1.00 61.12 87 GLU A C 1
ATOM 682 O O . GLU A 1 87 ? 17.914 8.104 -16.128 1.00 61.12 87 GLU A O 1
ATOM 687 N N . PHE A 1 88 ? 17.168 6.444 -14.820 1.00 57.12 88 PHE A N 1
ATOM 688 C CA . PHE A 1 88 ? 17.209 7.237 -13.599 1.00 57.12 88 PHE A CA 1
ATOM 689 C C . PHE A 1 88 ? 18.672 7.547 -13.249 1.00 57.12 88 PHE A C 1
ATOM 691 O O . PHE A 1 88 ? 19.379 6.730 -12.672 1.00 57.12 88 PHE A O 1
ATOM 698 N N . SER A 1 89 ? 19.138 8.744 -13.605 1.00 44.56 89 SER A N 1
ATOM 699 C CA . SER A 1 89 ? 20.446 9.275 -13.211 1.00 44.56 89 SER A CA 1
ATOM 700 C C . SER A 1 89 ? 20.283 10.730 -12.745 1.00 44.56 89 SER A C 1
ATOM 702 O O . SER A 1 89 ? 19.463 11.464 -13.301 1.00 44.56 89 SER A O 1
ATOM 704 N N . PRO A 1 90 ? 21.012 11.164 -11.698 1.00 51.62 90 PRO A N 1
ATOM 705 C CA . PRO A 1 90 ? 22.464 11.058 -11.636 1.00 51.62 90 PRO A CA 1
ATOM 706 C C . PRO A 1 90 ? 22.974 9.964 -10.687 1.00 51.62 90 PRO A C 1
ATOM 708 O O . PRO A 1 90 ? 22.299 9.535 -9.756 1.00 51.62 90 PRO A O 1
ATOM 711 N N . ALA A 1 91 ? 24.235 9.594 -10.901 1.00 51.06 91 ALA A N 1
ATOM 712 C CA . ALA A 1 91 ? 24.979 8.498 -10.284 1.00 51.06 91 ALA A CA 1
ATOM 713 C C . ALA A 1 91 ? 25.138 8.404 -8.736 1.00 51.06 91 ALA A C 1
ATOM 715 O O . ALA A 1 91 ? 25.625 7.357 -8.317 1.00 51.06 91 ALA A O 1
ATOM 716 N N . PRO A 1 92 ? 24.812 9.367 -7.836 1.00 45.66 92 PRO A N 1
ATOM 717 C CA . PRO A 1 92 ? 25.124 9.173 -6.412 1.00 45.66 92 PRO A CA 1
ATOM 718 C C . PRO A 1 92 ? 23.998 8.581 -5.545 1.00 45.66 92 PRO A C 1
ATOM 720 O O . PRO A 1 92 ? 24.224 8.376 -4.356 1.00 45.66 92 PRO A O 1
ATOM 723 N N . LEU A 1 93 ? 22.807 8.297 -6.085 1.00 48.09 93 LEU A N 1
ATOM 724 C CA . LEU A 1 93 ? 21.709 7.648 -5.334 1.00 48.09 93 LEU A CA 1
ATOM 725 C C . LEU A 1 93 ? 21.179 6.386 -6.019 1.00 48.09 93 LEU A C 1
ATOM 727 O O . LEU A 1 93 ? 20.101 5.891 -5.691 1.00 48.09 93 LEU A O 1
ATOM 731 N N . ASP A 1 94 ? 21.933 5.882 -6.990 1.00 51.41 94 ASP A N 1
ATOM 732 C CA . ASP A 1 94 ? 21.481 4.798 -7.831 1.00 51.41 94 ASP A CA 1
ATOM 733 C C . ASP A 1 94 ? 21.676 3.459 -7.111 1.00 51.41 94 ASP A C 1
ATOM 735 O O . ASP A 1 94 ? 22.718 2.809 -7.215 1.00 51.41 94 ASP A O 1
ATOM 739 N N . TYR A 1 95 ? 20.662 3.035 -6.356 1.00 50.88 95 TYR A N 1
ATOM 740 C CA . TYR A 1 95 ? 20.594 1.687 -5.788 1.00 50.88 95 TYR A CA 1
ATOM 741 C C . TYR A 1 95 ? 20.800 0.596 -6.863 1.00 50.88 95 TYR A C 1
ATOM 743 O O . TYR A 1 95 ? 21.225 -0.507 -6.518 1.00 50.88 95 TYR A O 1
ATOM 751 N N . PHE A 1 96 ? 20.603 0.909 -8.154 1.00 50.16 96 PHE A N 1
ATOM 752 C CA . PHE A 1 96 ? 20.865 0.014 -9.281 1.00 50.16 96 PHE A CA 1
ATOM 753 C C . PHE A 1 96 ? 22.326 0.001 -9.757 1.00 50.16 96 PHE A C 1
ATOM 755 O O . PHE A 1 96 ? 22.716 -0.959 -10.411 1.00 50.16 96 PHE A O 1
ATOM 762 N N . THR A 1 97 ? 23.175 0.963 -9.369 1.00 49.03 97 THR A N 1
ATOM 763 C CA . THR A 1 97 ? 24.646 0.823 -9.518 1.00 49.03 97 THR A CA 1
ATOM 764 C C . THR A 1 97 ? 25.273 -0.087 -8.460 1.00 49.03 97 THR A C 1
ATOM 766 O O . THR A 1 97 ? 26.407 -0.531 -8.632 1.00 49.03 97 THR A O 1
ATOM 769 N N . MET A 1 98 ? 24.548 -0.389 -7.374 1.00 51.91 98 MET A N 1
ATOM 770 C CA . MET A 1 98 ? 24.955 -1.378 -6.364 1.00 51.91 98 MET A CA 1
ATOM 771 C C . MET A 1 98 ? 24.425 -2.789 -6.652 1.00 51.91 98 MET A C 1
ATOM 773 O O . MET A 1 98 ? 24.887 -3.746 -6.032 1.00 51.91 98 MET A O 1
ATOM 777 N N . MET A 1 99 ? 23.464 -2.921 -7.567 1.00 56.44 99 MET A N 1
ATOM 778 C CA . MET A 1 99 ? 22.935 -4.203 -8.017 1.00 56.44 99 MET A CA 1
ATOM 779 C C . MET A 1 99 ? 23.693 -4.678 -9.256 1.00 56.44 99 MET A C 1
ATOM 781 O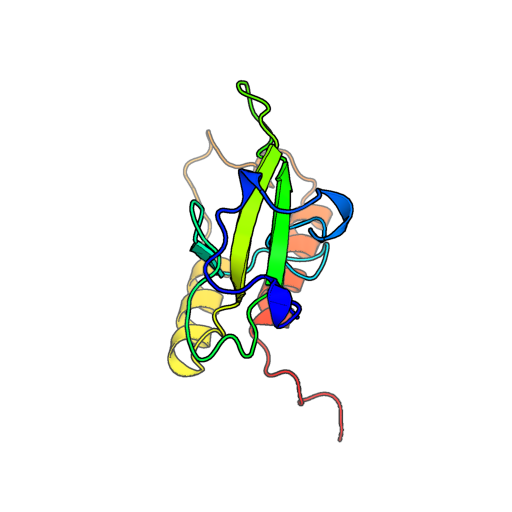 O . MET A 1 99 ? 24.073 -3.892 -10.122 1.00 56.44 99 MET A O 1
ATOM 785 N N . ASP A 1 100 ? 23.910 -5.986 -9.344 1.00 63.06 100 ASP A N 1
ATOM 786 C CA . ASP A 1 100 ? 24.338 -6.628 -10.582 1.00 63.06 100 ASP A CA 1
ATOM 787 C C . ASP A 1 100 ? 23.340 -6.279 -11.712 1.00 63.06 100 ASP A C 1
ATOM 789 O O . ASP A 1 100 ? 22.134 -6.149 -11.484 1.00 63.06 100 ASP A O 1
ATOM 793 N N . GLY A 1 101 ? 23.826 -6.108 -12.947 1.00 65.62 101 GLY A N 1
ATOM 794 C CA . GLY A 1 101 ? 22.974 -5.814 -14.103 1.00 65.62 101 GLY A CA 1
ATOM 795 C C . GLY A 1 101 ? 21.856 -6.847 -14.323 1.00 65.62 101 GLY A C 1
ATOM 796 O O . GLY A 1 101 ? 20.793 -6.498 -14.839 1.00 65.62 101 GLY A O 1
ATOM 797 N N . GLY A 1 102 ? 22.060 -8.096 -13.897 1.00 67.12 102 GLY A N 1
ATOM 798 C CA . GLY A 1 102 ? 21.045 -9.146 -13.846 1.00 67.12 102 GLY A CA 1
ATOM 799 C C . GLY A 1 102 ? 19.916 -8.848 -12.858 1.00 67.12 102 GLY A C 1
ATOM 800 O O . GLY A 1 102 ? 18.744 -8.949 -13.228 1.00 67.12 102 GLY A O 1
ATOM 801 N N . ASP A 1 103 ? 20.249 -8.415 -11.644 1.00 64.12 103 ASP A N 1
ATOM 802 C CA . ASP A 1 103 ? 19.280 -8.032 -10.611 1.00 64.12 103 ASP A CA 1
ATOM 803 C C . ASP A 1 103 ? 18.487 -6.782 -11.014 1.00 64.12 103 ASP A C 1
ATOM 805 O O . ASP A 1 103 ? 17.257 -6.762 -10.919 1.00 64.12 103 ASP A O 1
ATOM 809 N N . ALA A 1 104 ? 19.156 -5.768 -11.569 1.00 64.88 104 ALA A N 1
ATOM 810 C CA . ALA A 1 104 ? 18.488 -4.574 -12.091 1.00 64.88 104 ALA A CA 1
ATOM 811 C C . ALA A 1 104 ? 17.513 -4.920 -13.235 1.00 64.88 104 ALA A C 1
ATOM 813 O O . ALA A 1 104 ? 16.373 -4.442 -13.271 1.00 64.88 104 ALA A O 1
ATOM 814 N N . ALA A 1 105 ? 17.917 -5.810 -14.148 1.00 69.50 105 ALA A N 1
ATOM 815 C CA . ALA A 1 105 ? 17.054 -6.290 -15.224 1.00 69.50 105 ALA A CA 1
ATOM 816 C C . ALA A 1 105 ? 15.860 -7.105 -14.697 1.00 69.50 105 ALA A C 1
ATOM 818 O O . ALA A 1 105 ? 14.746 -6.975 -15.217 1.00 69.50 105 ALA A O 1
ATOM 819 N N . ALA A 1 106 ? 16.065 -7.920 -13.658 1.00 70.25 106 ALA A N 1
ATOM 820 C CA . ALA A 1 106 ? 14.996 -8.660 -12.996 1.00 70.25 106 ALA A CA 1
ATOM 821 C C . ALA A 1 106 ? 13.983 -7.708 -12.346 1.00 70.25 106 ALA A C 1
ATOM 823 O O . ALA A 1 106 ? 12.775 -7.905 -12.513 1.00 70.25 106 ALA A O 1
ATOM 824 N N . VAL A 1 107 ? 14.466 -6.640 -11.701 1.00 65.75 107 VAL A N 1
ATOM 825 C CA . VAL A 1 107 ? 13.620 -5.612 -11.089 1.00 65.75 107 VAL A CA 1
ATOM 826 C C . VAL A 1 107 ? 12.774 -4.880 -12.128 1.00 65.75 107 VAL A C 1
ATOM 828 O O . VAL A 1 107 ? 11.549 -4.791 -12.005 1.00 65.75 107 VAL A O 1
ATOM 831 N N . LYS A 1 108 ? 13.404 -4.438 -13.218 1.00 69.88 108 LYS A N 1
ATOM 832 C CA . LYS A 1 108 ? 12.715 -3.766 -14.327 1.00 69.88 108 LYS A CA 1
ATOM 833 C C . LYS A 1 108 ? 11.654 -4.656 -14.978 1.00 69.88 108 LYS A C 1
ATOM 835 O O . LYS A 1 108 ? 10.516 -4.231 -15.174 1.00 69.88 108 LYS A O 1
ATOM 840 N N . LYS A 1 109 ? 11.997 -5.913 -15.283 1.00 71.44 109 LYS A N 1
ATOM 841 C CA . LYS A 1 109 ? 11.061 -6.892 -15.865 1.00 71.44 109 LYS A CA 1
ATOM 842 C C . LYS A 1 109 ? 9.850 -7.117 -14.961 1.00 71.44 109 LYS A C 1
ATOM 844 O O . LYS A 1 109 ? 8.717 -7.213 -15.433 1.00 71.44 109 LYS A O 1
ATOM 849 N N . GLY A 1 110 ? 10.112 -7.198 -13.669 1.00 69.75 110 GLY A N 1
ATOM 850 C CA . GLY A 1 110 ? 9.119 -7.278 -12.626 1.00 69.75 110 GLY A CA 1
ATOM 851 C C . GLY A 1 110 ? 8.099 -6.156 -12.638 1.00 69.75 110 GLY A C 1
ATOM 852 O O . GLY A 1 110 ? 6.900 -6.396 -12.790 1.00 69.75 110 GLY A O 1
ATOM 853 N N . TYR A 1 111 ? 8.599 -4.928 -12.555 1.00 67.31 111 TYR A N 1
ATOM 854 C CA . TYR A 1 111 ? 7.780 -3.727 -12.596 1.00 67.31 111 TYR A CA 1
ATOM 855 C C . TYR A 1 111 ? 6.897 -3.667 -13.853 1.00 67.31 111 TYR A C 1
ATOM 857 O O . TYR A 1 111 ? 5.680 -3.504 -13.751 1.00 67.31 111 TYR A O 1
ATOM 865 N N . LEU 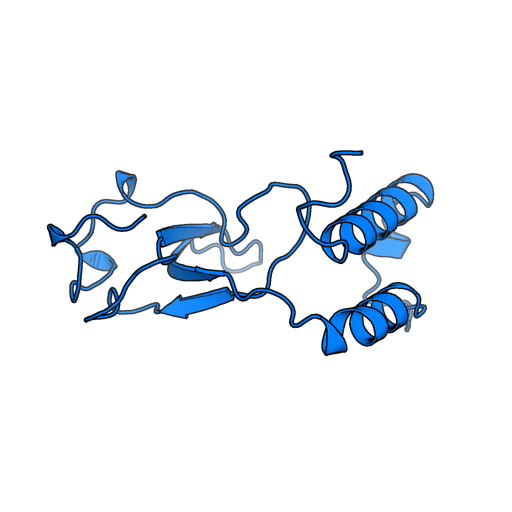A 1 112 ? 7.481 -3.905 -15.035 1.00 70.38 112 LEU A N 1
ATOM 866 C CA . LEU A 1 112 ? 6.748 -3.917 -16.307 1.00 70.38 112 LEU A CA 1
ATOM 867 C C . LEU A 1 112 ? 5.633 -4.975 -16.335 1.00 70.38 112 LEU A C 1
ATOM 869 O O . LEU A 1 112 ? 4.557 -4.729 -16.879 1.00 70.38 112 LEU A O 1
ATOM 873 N N . SER A 1 113 ? 5.839 -6.136 -15.707 1.00 70.06 113 SER A N 1
ATOM 874 C CA . SER A 1 113 ? 4.806 -7.178 -15.631 1.00 70.06 113 SER A CA 1
ATOM 875 C C . SER A 1 113 ? 3.571 -6.752 -14.820 1.00 70.06 113 SER A C 1
ATOM 877 O O . SER A 1 113 ? 2.453 -7.130 -15.167 1.00 70.06 113 SER A O 1
ATOM 879 N N . CYS A 1 114 ? 3.730 -5.899 -13.803 1.00 63.72 114 CYS A N 1
ATOM 880 C CA . CYS A 1 114 ? 2.615 -5.357 -13.014 1.00 63.72 114 CYS A CA 1
ATOM 881 C C . CYS A 1 114 ? 1.789 -4.314 -13.773 1.00 63.72 114 CYS A C 1
ATOM 883 O O . CYS A 1 114 ? 0.601 -4.121 -13.491 1.00 63.72 114 CYS A O 1
ATOM 885 N N . LEU A 1 115 ? 2.397 -3.659 -14.762 1.00 64.56 115 LEU A N 1
ATOM 886 C CA . LEU A 1 115 ? 1.696 -2.745 -15.657 1.00 64.56 115 LEU A CA 1
ATOM 887 C C . LEU A 1 115 ? 0.846 -3.488 -16.691 1.00 64.56 115 LEU A C 1
ATOM 889 O O . LEU A 1 115 ? 0.030 -2.858 -17.362 1.00 64.56 115 LEU A O 1
ATOM 893 N N . GLN A 1 116 ? 0.920 -4.816 -16.773 1.00 68.50 116 GLN A N 1
ATOM 894 C CA . GLN A 1 116 ? 0.004 -5.598 -17.596 1.00 68.50 116 GLN A CA 1
ATOM 895 C C . GLN A 1 116 ? -1.341 -5.813 -16.871 1.00 68.50 116 GLN A C 1
ATOM 897 O O . GLN A 1 116 ? -1.392 -5.920 -15.643 1.00 68.50 116 GLN A O 1
ATOM 902 N N . PRO A 1 117 ? -2.481 -5.843 -17.584 1.00 55.47 117 PRO A N 1
ATOM 903 C CA . PRO A 1 117 ? -3.769 -6.151 -16.970 1.00 55.47 117 PRO A CA 1
ATOM 904 C C . PRO A 1 117 ? -3.753 -7.557 -16.352 1.00 55.47 117 PRO A C 1
ATOM 906 O O . PRO A 1 117 ? -3.421 -8.530 -17.033 1.00 55.47 117 PRO A O 1
ATOM 909 N N . ARG A 1 118 ? -4.174 -7.694 -15.085 1.00 52.34 118 ARG A N 1
ATOM 910 C CA . ARG A 1 118 ? -4.478 -9.010 -14.496 1.00 52.34 118 ARG A CA 1
ATOM 911 C C . ARG A 1 118 ? -5.653 -9.620 -15.273 1.00 52.34 118 ARG A C 1
ATOM 913 O O . ARG A 1 118 ? -6.801 -9.268 -15.031 1.00 52.34 118 ARG A O 1
ATOM 920 N N . GLY A 1 119 ? -5.343 -10.471 -16.253 1.00 44.81 119 GLY A N 1
ATOM 921 C CA . GLY A 1 119 ? -6.327 -11.103 -17.140 1.00 44.81 119 GLY A CA 1
ATOM 922 C C . GLY A 1 119 ? -5.813 -11.550 -18.515 1.00 44.81 119 GLY A C 1
ATOM 923 O O . GLY A 1 119 ? -6.526 -12.265 -19.205 1.00 44.81 119 GLY A O 1
ATOM 924 N N . ALA A 1 120 ? -4.588 -11.196 -18.919 1.00 40.97 120 ALA A N 1
ATOM 925 C CA . ALA A 1 120 ? -4.066 -11.554 -20.248 1.00 40.97 120 ALA A CA 1
ATOM 926 C C . ALA A 1 120 ? -3.480 -12.983 -20.373 1.00 40.97 120 ALA A C 1
ATOM 928 O O . ALA A 1 120 ? -3.007 -13.344 -21.443 1.00 40.97 120 ALA A O 1
ATOM 929 N N . PHE A 1 121 ? -3.515 -13.803 -19.314 1.00 40.03 121 PHE A N 1
ATOM 930 C CA . PHE A 1 121 ? -2.974 -15.178 -19.309 1.00 40.03 121 PHE A CA 1
ATOM 931 C C . PHE A 1 121 ? -4.039 -16.284 -19.449 1.00 40.03 121 PHE A C 1
ATOM 933 O O . PHE A 1 121 ? -3.756 -17.448 -19.179 1.00 40.03 121 PHE A O 1
ATOM 940 N N . LEU A 1 122 ? -5.260 -15.944 -19.871 1.00 34.72 122 LEU A N 1
ATOM 941 C CA . LEU A 1 122 ? -6.281 -16.925 -20.256 1.00 34.72 122 LEU A CA 1
ATOM 942 C C . LEU A 1 122 ? -6.703 -16.699 -21.712 1.00 34.72 122 LEU A C 1
ATOM 944 O O . LEU A 1 122 ? -7.781 -16.164 -21.969 1.00 34.72 122 LEU A O 1
ATOM 948 N N . GLN A 1 123 ? -5.841 -17.101 -22.646 1.00 33.03 123 GLN A N 1
ATOM 949 C CA . GLN A 1 123 ? -6.209 -17.539 -23.996 1.00 33.03 123 GLN A CA 1
ATOM 950 C C . GLN A 1 123 ? -5.335 -18.724 -24.390 1.00 33.0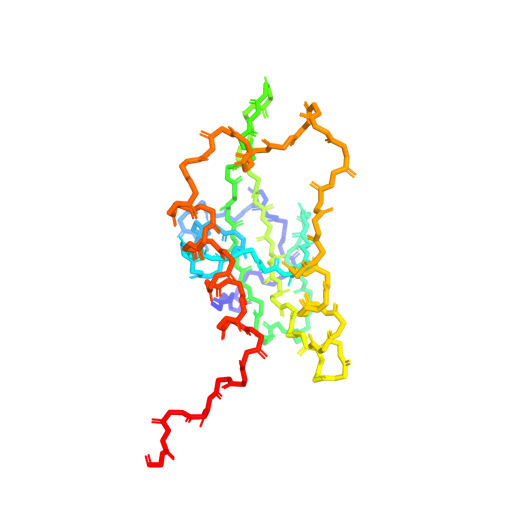3 123 GLN A C 1
ATOM 952 O O . GLN A 1 123 ? -4.123 -18.676 -24.082 1.00 33.03 123 GLN A O 1
#

Radius of gyration: 17.47 Å; chains: 1; bounding box: 43×29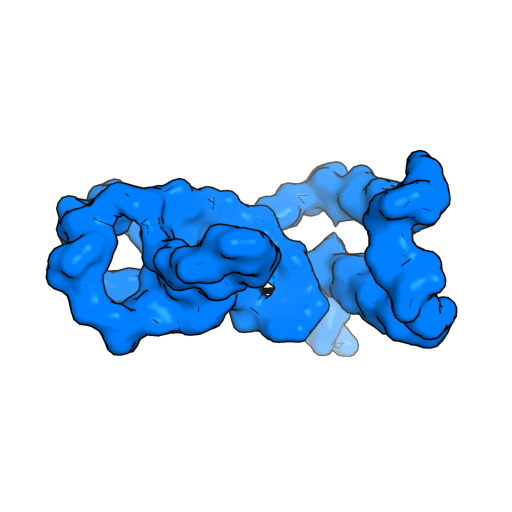×44 Å

pLDDT: mean 73.67, std 16.04, range [33.03, 95.0]

Organism: Klebsiella variicola (NCBI:txid244366)

Sequence (123 aa):
MIAPGQHGKNLQDIPEQCFDYGFDREDRWPELVLASTVTVPNGNTDGWRLATQSCGGFSCNEFQAAVLPLPVRPEMRRFLETVAEEEFSPAPLDYFTMMDGGDAAAVKKGYLSCLQPRGAFLQ

Foldseek 3Di:
DQDPVQAFDFQVVDDPVQADEDLDPDPQADFDKDWDQTGHHPDDCVQWGWHWYQPDDPDTDIGITTIHTDDDDLVCLVVVLVVLVDDPDDDPPPPVVVDDPVVSVSNSVRSNVSSDDPPPPPD

Secondary structure (DSSP, 8-state):
---GGGTT-BGGGS-GGGSEE-SSSSTTS---EEEESSBPPSS--TT-EEEEEE--SSS--EEEEEEEE-PPPHHHHHHHHHHHHS----TTS-TTTSS-HHHHHHHHHHHHHHTS-TTTT--